Protein AF-A0A5E4J4A0-F1 (afdb_monomer)

pLDDT: mean 70.98, std 18.53, range [30.09, 92.25]

Sequence (128 aa):
MREVREETGIGREEYNILSGITKNVVIVCGNHNYDIKYYVAVAGEELAKRDVFEMNSIHDNEVLQIQWKSLSEIRSIDTIDKKLERIVRDVFAVSKLYFNIKLDTNRTNILSTFENVYRNDHAILVED

Radius of gyration: 16.17 Å; Cα contacts (8 Å, |Δi|>4): 152; chains: 1; bounding box: 47×29×38 Å

Secondary structure (DSSP, 8-state):
-HHHHHSS---GGGEEEEEEEEEEEEEEETTEEEEEEEEEEEE-HHHHT-SEE----SS-TT---EE---HHHHHHHS-TT-HHHHHHHHHHHHHHHHHHHHHHHTTTS-SSSSTTTTT----EEE--

Mean predicted aligned error: 11.48 Å

Nearest PDB structures (foldseek):
  7knc-assembly1_A  TM=6.078E-01  e=5.014E+00  Xanthomonas citri pv. citri str. 306
  8rxh-assembly1_SF  TM=4.422E-01  e=4.460E+00  Leishmania major strain Friedlin
  8cq7-assembly1_E  TM=3.784E-01  e=3.138E+00  Candida albicans
  8a3w-assembly1_SF  TM=3.231E-01  e=4.729E+00  Leishmania major strain Friedlin
  8r6f-assembly1_C  TM=4.533E-01  e=9.010E+00  Triticum aestivum

Solvent-accessible surface area (backbone atoms only — not comparable to full-atom values): 8026 Å² total; per-residue (Å²): 100,67,51,47,36,57,49,74,60,51,56,75,86,45,38,47,72,48,83,95,45,70,47,79,47,78,46,78,59,90,96,42,79,44,82,36,55,32,48,40,42,44,65,32,74,78,55,68,72,54,69,66,46,77,59,74,51,90,69,72,90,82,68,83,69,49,70,82,48,34,70,70,53,43,54,72,69,40,60,98,78,39,59,63,46,65,62,48,51,60,53,50,56,51,49,52,50,54,50,52,55,55,47,65,75,55,70,84,80,70,74,88,72,51,82,81,68,78,80,69,60,67,71,57,82,44,68,102

Structure (mmCIF, N/CA/C/O backbone):
data_AF-A0A5E4J4A0-F1
#
_entry.id   AF-A0A5E4J4A0-F1
#
loop_
_atom_site.group_PDB
_atom_site.id
_atom_site.type_symbol
_atom_site.label_atom_id
_atom_site.label_alt_id
_atom_site.label_comp_id
_atom_site.label_asym_id
_atom_site.label_entity_id
_atom_site.label_seq_id
_atom_site.pdbx_PDB_ins_code
_atom_site.Cartn_x
_atom_site.Cartn_y
_atom_site.Cartn_z
_atom_site.occupancy
_atom_site.B_iso_or_equiv
_atom_site.auth_seq_id
_atom_site.auth_comp_id
_atom_site.auth_asym_id
_atom_site.auth_atom_id
_atom_site.pdbx_PDB_model_num
ATOM 1 N N . MET A 1 1 ? 5.245 -10.594 4.894 1.00 71.31 1 MET A N 1
ATOM 2 C CA . MET A 1 1 ? 5.244 -10.195 6.344 1.00 71.31 1 MET A CA 1
ATOM 3 C C . MET A 1 1 ? 6.638 -10.025 6.928 1.00 71.31 1 MET A C 1
ATOM 5 O O . MET A 1 1 ? 6.848 -9.081 7.680 1.00 71.31 1 MET A O 1
ATOM 9 N N . ARG A 1 2 ? 7.563 -10.950 6.636 1.00 82.56 2 ARG A N 1
ATOM 10 C CA . ARG A 1 2 ? 8.988 -10.796 6.947 1.00 82.56 2 ARG A CA 1
ATOM 11 C C . ARG A 1 2 ? 9.577 -9.584 6.210 1.00 82.56 2 ARG A C 1
ATOM 13 O O . ARG A 1 2 ? 10.158 -8.741 6.879 1.00 82.56 2 ARG A O 1
ATOM 20 N N . GLU A 1 3 ? 9.278 -9.448 4.913 1.00 76.31 3 GLU A N 1
ATOM 21 C CA . GLU A 1 3 ? 9.730 -8.325 4.065 1.00 76.31 3 GLU A CA 1
ATOM 22 C C . GLU A 1 3 ? 9.436 -6.956 4.681 1.00 76.31 3 GLU A C 1
ATOM 24 O O . GLU A 1 3 ? 10.345 -6.164 4.878 1.00 76.31 3 GLU A O 1
ATOM 29 N N . VAL A 1 4 ? 8.195 -6.720 5.130 1.00 79.94 4 VAL A N 1
ATOM 30 C CA . VAL A 1 4 ? 7.788 -5.457 5.786 1.00 79.94 4 VAL A CA 1
ATOM 31 C C . VAL A 1 4 ? 8.661 -5.100 6.976 1.00 79.94 4 VAL A C 1
ATOM 33 O O . VAL A 1 4 ? 8.795 -3.931 7.292 1.00 79.94 4 VAL A O 1
ATOM 36 N N . ARG A 1 5 ? 9.182 -6.082 7.703 1.00 83.81 5 ARG A N 1
ATOM 37 C CA . ARG A 1 5 ? 10.018 -5.802 8.866 1.00 83.81 5 ARG A CA 1
ATOM 38 C C . ARG A 1 5 ? 11.475 -5.549 8.469 1.00 83.81 5 ARG A C 1
ATOM 40 O O . ARG A 1 5 ? 12.159 -4.828 9.192 1.00 83.81 5 ARG A O 1
ATOM 47 N N . GLU A 1 6 ? 11.948 -6.194 7.406 1.00 77.81 6 GLU A N 1
ATOM 48 C CA . GLU A 1 6 ? 13.338 -6.126 6.934 1.00 77.81 6 GLU A CA 1
ATOM 49 C C . GLU A 1 6 ? 13.606 -4.869 6.097 1.00 77.81 6 GLU A C 1
ATOM 51 O O . GLU A 1 6 ? 14.489 -4.078 6.433 1.00 77.81 6 GLU A O 1
ATOM 56 N N . GLU A 1 7 ? 12.776 -4.631 5.083 1.00 74.56 7 GLU A N 1
ATOM 57 C CA . GLU A 1 7 ? 12.477 -3.289 4.586 1.00 74.56 7 GLU A CA 1
ATOM 58 C C . GLU A 1 7 ? 11.751 -2.544 5.723 1.00 74.56 7 GLU A C 1
ATOM 60 O O . GLU A 1 7 ? 11.370 -3.151 6.683 1.00 74.56 7 GLU A O 1
ATOM 65 N N . THR A 1 8 ? 11.450 -1.264 5.702 1.00 77.25 8 THR A N 1
ATOM 66 C CA . THR A 1 8 ? 10.560 -0.518 6.637 1.00 77.25 8 THR A CA 1
ATOM 67 C C . THR A 1 8 ? 10.818 -0.518 8.166 1.00 77.25 8 THR A C 1
ATOM 69 O O . THR A 1 8 ? 10.646 0.533 8.783 1.00 77.25 8 THR A O 1
ATOM 72 N N . GLY A 1 9 ? 11.201 -1.621 8.817 1.00 80.81 9 GLY A N 1
ATOM 73 C CA . GLY A 1 9 ? 11.298 -1.759 10.271 1.00 80.81 9 GLY A CA 1
ATOM 74 C C . GLY A 1 9 ? 9.953 -1.916 10.995 1.00 80.81 9 GLY A C 1
ATOM 75 O O . GLY A 1 9 ? 9.948 -2.021 12.222 1.00 80.81 9 GLY A O 1
ATOM 76 N N . ILE A 1 10 ? 8.826 -1.943 10.275 1.00 84.75 10 ILE A N 1
ATOM 77 C CA . ILE A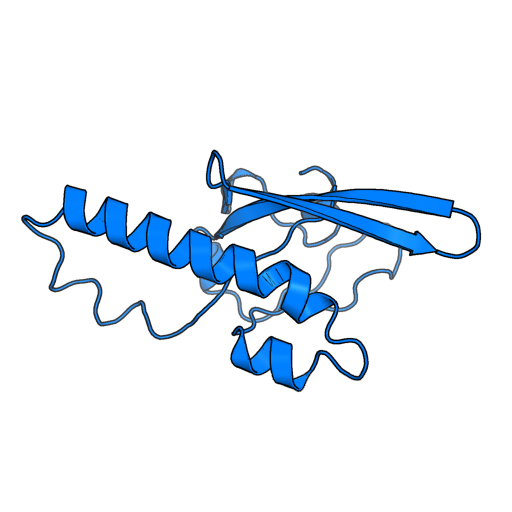 1 10 ? 7.480 -1.986 10.857 1.00 84.75 10 ILE A CA 1
ATOM 78 C C . ILE A 1 10 ? 7.152 -3.404 11.348 1.00 84.75 10 ILE A C 1
ATOM 80 O O . ILE A 1 10 ? 7.112 -4.377 10.586 1.00 84.75 10 ILE A O 1
ATOM 84 N N . GLY A 1 11 ? 6.869 -3.519 12.645 1.00 88.44 11 GLY A N 1
ATOM 85 C CA . GLY A 1 11 ? 6.468 -4.757 13.306 1.00 88.44 11 GLY A CA 1
ATOM 86 C C . GLY A 1 11 ? 5.043 -5.194 12.957 1.00 88.44 11 GLY A C 1
ATOM 87 O O . GLY A 1 11 ? 4.182 -4.393 12.589 1.00 88.44 11 GLY A O 1
ATOM 88 N N . ARG A 1 12 ? 4.752 -6.493 13.114 1.00 88.06 12 ARG A N 1
ATOM 89 C CA . ARG A 1 12 ? 3.414 -7.070 12.861 1.00 88.06 12 ARG A CA 1
ATOM 90 C C . ARG A 1 12 ? 2.330 -6.385 13.691 1.00 88.06 12 ARG A C 1
ATOM 92 O O . ARG A 1 12 ? 1.189 -6.292 13.251 1.00 88.06 12 ARG A O 1
ATOM 99 N N . GLU A 1 13 ? 2.672 -6.007 14.908 1.0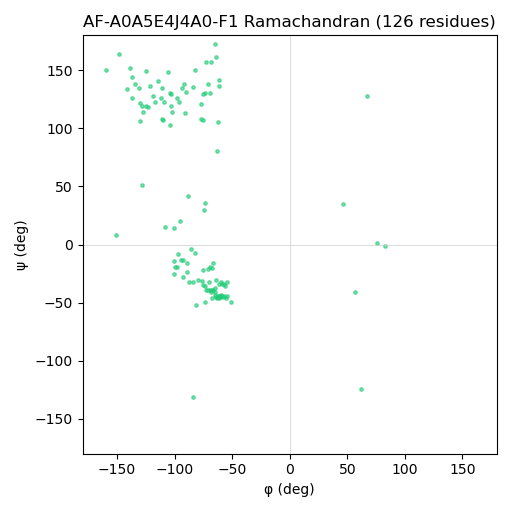0 89.81 13 GLU A N 1
ATOM 100 C CA . GLU A 1 13 ? 1.830 -5.376 15.916 1.00 89.81 13 GLU A CA 1
ATOM 101 C C . GLU A 1 13 ? 1.422 -3.943 15.555 1.00 89.81 13 GLU A C 1
ATOM 103 O O . GLU A 1 13 ? 0.431 -3.442 16.082 1.00 89.81 13 GLU A O 1
ATOM 108 N N . GLU A 1 14 ? 2.138 -3.298 14.632 1.00 88.88 14 GLU A N 1
ATOM 109 C CA . GLU A 1 14 ? 1.895 -1.908 14.243 1.00 88.88 14 GLU A CA 1
ATOM 110 C C . GLU A 1 14 ? 0.817 -1.771 13.155 1.00 88.88 14 GLU A C 1
ATOM 112 O O . GLU A 1 14 ? 0.431 -0.657 12.803 1.00 88.88 14 GLU A O 1
ATOM 117 N N . TYR A 1 15 ? 0.290 -2.882 12.628 1.00 89.00 15 TYR A N 1
ATOM 118 C CA . TYR A 1 15 ? -0.774 -2.877 11.624 1.00 89.00 15 TYR A CA 1
ATOM 119 C C . TYR A 1 15 ? -1.703 -4.088 11.720 1.00 89.00 15 TYR A C 1
ATOM 121 O O . TYR A 1 15 ? -1.410 -5.115 12.326 1.00 89.00 15 TYR A O 1
ATOM 129 N N . ASN A 1 16 ? -2.861 -3.988 11.073 1.00 86.62 16 ASN A N 1
ATOM 130 C CA . ASN A 1 16 ? -3.852 -5.051 10.989 1.00 86.62 16 ASN A CA 1
ATOM 131 C C . ASN A 1 16 ? -4.146 -5.391 9.533 1.00 86.62 16 ASN A C 1
ATOM 133 O O . ASN A 1 16 ? -4.644 -4.555 8.785 1.00 86.62 16 ASN A O 1
ATOM 137 N N . ILE A 1 17 ? -3.873 -6.635 9.140 1.00 87.50 17 ILE A N 1
ATOM 138 C CA . ILE A 1 17 ? -4.232 -7.135 7.811 1.00 87.50 17 ILE A CA 1
ATOM 139 C C . ILE A 1 17 ? -5.754 -7.259 7.720 1.00 87.50 17 ILE A C 1
ATOM 141 O O . ILE A 1 17 ? -6.392 -7.859 8.588 1.00 87.50 17 ILE A O 1
ATOM 145 N N . LEU A 1 18 ? -6.330 -6.720 6.651 1.00 84.50 18 LEU A N 1
ATOM 146 C CA . LEU A 1 18 ? -7.733 -6.900 6.318 1.00 84.50 18 LEU A CA 1
ATOM 147 C C . LEU A 1 18 ? -7.933 -8.292 5.720 1.00 84.50 18 LEU A C 1
ATOM 149 O O . LEU A 1 18 ? -7.518 -8.579 4.596 1.00 84.50 18 LEU A O 1
ATOM 153 N N . SER A 1 19 ? -8.568 -9.177 6.486 1.00 81.31 19 SER A N 1
ATOM 154 C CA . SER A 1 19 ? -8.859 -10.531 6.027 1.00 81.31 19 SER A CA 1
ATOM 155 C C . SER A 1 19 ? -9.769 -10.511 4.796 1.00 81.31 19 SER A C 1
ATOM 157 O O . SER A 1 19 ? -10.745 -9.766 4.725 1.00 81.31 19 SER A O 1
ATOM 159 N N . GLY A 1 20 ? -9.438 -11.345 3.809 1.00 81.00 20 GLY A N 1
ATOM 160 C CA . GLY A 1 20 ? -10.217 -11.483 2.576 1.00 81.00 20 GLY A CA 1
ATOM 161 C C . GLY A 1 20 ? -9.931 -10.434 1.499 1.00 81.00 20 GLY A C 1
ATOM 162 O O . GLY A 1 20 ? -10.500 -10.542 0.416 1.00 81.00 20 GLY A O 1
ATOM 163 N N . ILE A 1 21 ? -9.039 -9.466 1.745 1.00 82.19 21 ILE A N 1
ATOM 164 C CA . ILE A 1 21 ? -8.612 -8.500 0.727 1.00 82.19 21 ILE A CA 1
ATOM 165 C C . ILE A 1 21 ? -7.158 -8.780 0.345 1.00 82.19 21 ILE A C 1
ATOM 167 O O . ILE A 1 21 ? -6.226 -8.501 1.098 1.00 82.19 21 ILE A O 1
ATOM 171 N N . THR A 1 22 ? -6.973 -9.335 -0.850 1.00 86.25 22 THR A N 1
ATOM 172 C CA . THR A 1 22 ? -5.658 -9.623 -1.435 1.00 86.25 22 THR A CA 1
ATOM 173 C C . THR A 1 22 ? -5.655 -9.274 -2.915 1.00 86.25 22 THR A C 1
ATOM 175 O O . THR A 1 22 ? -6.694 -9.374 -3.572 1.00 86.25 22 THR A O 1
ATOM 178 N N . LYS A 1 23 ? -4.490 -8.927 -3.459 1.00 84.00 23 LYS A N 1
ATOM 179 C CA . LYS A 1 23 ? -4.305 -8.655 -4.886 1.00 84.00 23 LYS A CA 1
ATOM 180 C C . LYS A 1 23 ? -3.112 -9.450 -5.403 1.00 84.00 23 LYS A C 1
ATOM 182 O O . LYS A 1 23 ? -2.006 -9.258 -4.923 1.00 84.00 23 LYS A O 1
ATOM 187 N N . ASN A 1 24 ? -3.339 -10.295 -6.403 1.00 86.75 24 ASN A N 1
ATOM 188 C CA . ASN A 1 24 ? -2.253 -10.955 -7.125 1.00 86.75 24 ASN A CA 1
ATOM 189 C C . ASN A 1 24 ? -1.865 -10.106 -8.338 1.00 86.75 24 ASN A C 1
ATOM 191 O O . ASN A 1 24 ? -2.742 -9.566 -9.028 1.00 86.75 24 ASN A O 1
ATOM 195 N N . VAL A 1 25 ? -0.569 -9.983 -8.586 1.00 84.81 25 VAL A N 1
ATOM 196 C CA . VAL A 1 25 ? 0.014 -9.211 -9.679 1.00 84.81 25 VAL A CA 1
ATOM 197 C C . VAL A 1 25 ? 1.137 -10.035 -10.283 1.00 84.81 25 VAL A C 1
ATOM 199 O O . VAL A 1 25 ? 2.061 -10.431 -9.586 1.00 84.81 25 VAL A O 1
ATOM 202 N N . VAL A 1 26 ? 1.078 -10.244 -11.594 1.00 85.12 26 VAL A N 1
ATOM 203 C CA . VAL A 1 26 ? 2.171 -10.884 -12.324 1.00 85.12 26 VAL A CA 1
ATOM 204 C C . VAL A 1 26 ? 3.052 -9.802 -12.934 1.00 85.12 26 VAL A C 1
ATOM 206 O O . VAL A 1 26 ? 2.569 -8.975 -13.713 1.00 85.12 26 VAL A O 1
ATOM 209 N N . ILE A 1 27 ? 4.338 -9.811 -12.593 1.00 84.00 27 ILE A N 1
ATOM 210 C CA . ILE A 1 27 ? 5.353 -8.915 -13.150 1.00 84.00 27 ILE A CA 1
ATOM 211 C C . ILE A 1 27 ? 6.308 -9.732 -14.016 1.00 84.00 27 ILE A C 1
ATOM 213 O O . ILE A 1 27 ? 6.759 -10.807 -13.631 1.00 84.00 27 ILE A O 1
ATOM 217 N N . VAL A 1 28 ? 6.626 -9.212 -15.200 1.00 83.12 28 VAL A N 1
ATOM 218 C CA . VAL A 1 28 ? 7.632 -9.800 -16.091 1.00 83.12 28 VAL A CA 1
ATOM 219 C C . VAL A 1 28 ? 8.903 -8.968 -15.983 1.00 83.12 28 VAL A C 1
ATOM 221 O O . VAL A 1 28 ? 8.883 -7.776 -16.294 1.00 83.12 28 VAL A O 1
ATOM 224 N N . CYS A 1 29 ? 10.000 -9.588 -15.550 1.00 80.31 29 CYS A N 1
ATOM 225 C CA . CYS A 1 29 ? 11.318 -8.961 -15.488 1.00 80.31 29 CYS A CA 1
ATOM 226 C C . CYS A 1 29 ? 12.331 -9.852 -16.221 1.00 80.31 29 CYS A C 1
ATOM 228 O O . CYS A 1 29 ? 12.577 -10.998 -15.838 1.00 80.31 29 CYS A O 1
ATOM 230 N N . GLY A 1 30 ? 12.879 -9.350 -17.332 1.00 87.38 30 GLY A N 1
ATOM 231 C CA . GLY A 1 30 ? 13.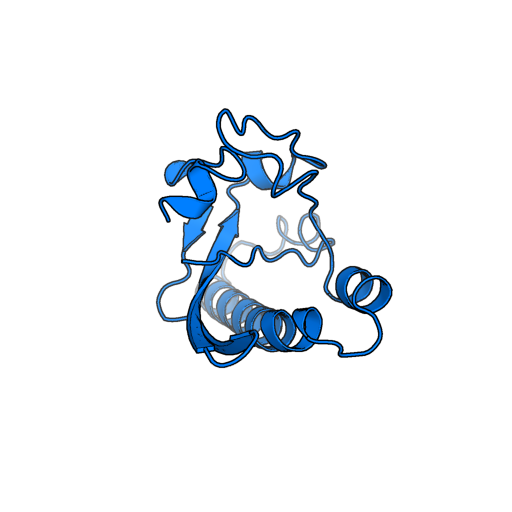686 -10.158 -18.249 1.00 87.38 30 GLY A CA 1
ATOM 232 C C . GLY A 1 30 ? 12.871 -11.304 -18.862 1.00 87.38 30 GLY A C 1
ATOM 233 O O . GLY A 1 30 ? 11.816 -11.070 -19.445 1.00 87.38 30 GLY A O 1
ATOM 234 N N . ASN A 1 31 ? 13.356 -12.540 -18.710 1.00 92.25 31 ASN A N 1
ATOM 235 C CA . ASN A 1 31 ? 12.681 -13.763 -19.172 1.00 92.25 31 ASN A CA 1
ATOM 236 C C . ASN A 1 31 ? 11.956 -14.514 -18.041 1.00 92.25 31 ASN A C 1
ATOM 238 O O . ASN A 1 31 ? 11.603 -15.683 -18.202 1.00 92.25 31 ASN A O 1
ATOM 242 N N . HIS A 1 32 ? 11.765 -13.865 -16.892 1.00 87.81 32 HIS A N 1
ATOM 243 C CA . HIS A 1 32 ? 11.134 -14.460 -15.723 1.00 87.81 32 HIS A CA 1
ATOM 244 C C . HIS A 1 32 ? 9.804 -13.776 -15.413 1.00 87.81 32 HIS A C 1
ATOM 246 O O . HIS A 1 32 ? 9.671 -12.553 -15.510 1.00 87.81 32 HIS A O 1
ATOM 252 N N . ASN A 1 33 ? 8.831 -14.595 -15.017 1.00 90.12 33 ASN A N 1
ATOM 253 C CA . ASN A 1 33 ? 7.546 -14.149 -14.504 1.00 90.12 33 ASN A CA 1
ATOM 254 C C . ASN A 1 33 ? 7.555 -14.306 -12.984 1.00 90.12 33 ASN A C 1
ATOM 256 O O . ASN A 1 33 ? 7.867 -15.384 -12.479 1.00 90.12 33 ASN A O 1
ATOM 260 N N . TYR A 1 34 ? 7.178 -13.243 -12.289 1.00 86.38 34 TYR A N 1
ATOM 261 C CA . TYR A 1 34 ? 7.040 -13.181 -10.842 1.00 86.38 34 TYR A CA 1
ATOM 262 C C . TYR A 1 34 ? 5.558 -13.040 -10.521 1.00 86.38 34 TYR A C 1
ATOM 264 O O . TYR A 1 34 ? 4.902 -12.152 -11.065 1.00 86.38 34 TYR A O 1
ATOM 272 N N . ASP A 1 35 ? 5.025 -13.927 -9.686 1.00 88.88 35 ASP A N 1
ATOM 273 C CA . ASP A 1 35 ? 3.635 -13.876 -9.230 1.00 88.88 35 ASP A CA 1
ATOM 274 C C . ASP A 1 35 ? 3.628 -13.361 -7.792 1.00 88.88 35 ASP A C 1
ATOM 276 O O . ASP A 1 35 ? 4.016 -14.068 -6.863 1.00 88.88 35 ASP A O 1
ATOM 280 N N . ILE A 1 36 ? 3.265 -12.092 -7.637 1.00 85.44 36 ILE A N 1
ATOM 281 C CA . ILE A 1 36 ? 3.361 -11.357 -6.381 1.00 85.44 36 ILE A CA 1
ATOM 282 C C . ILE A 1 36 ? 1.972 -11.233 -5.778 1.00 85.44 36 ILE A C 1
ATOM 284 O O . ILE A 1 36 ? 1.018 -10.799 -6.432 1.00 85.44 36 ILE A O 1
ATOM 288 N N . LYS A 1 37 ? 1.856 -11.573 -4.496 1.00 87.38 37 LYS A N 1
ATOM 289 C CA . LYS A 1 37 ? 0.603 -11.480 -3.753 1.00 87.38 37 LYS A CA 1
ATOM 290 C C . LYS A 1 37 ? 0.672 -10.376 -2.707 1.00 87.38 37 LYS A C 1
ATOM 292 O O . LYS A 1 37 ? 1.248 -10.547 -1.643 1.00 87.38 37 LYS A O 1
ATOM 297 N N . TYR A 1 38 ? -0.037 -9.286 -2.972 1.00 84.94 38 TYR A N 1
ATOM 298 C CA . TYR A 1 38 ? -0.197 -8.183 -2.037 1.00 84.94 38 TYR A CA 1
ATOM 299 C C . TYR A 1 38 ? -1.330 -8.450 -1.042 1.00 84.94 38 TYR A C 1
ATOM 301 O O . TYR A 1 38 ? -2.448 -8.841 -1.412 1.00 84.94 38 TYR A O 1
ATOM 309 N N . TYR A 1 39 ? -1.058 -8.150 0.225 1.00 87.19 39 TYR A N 1
ATOM 310 C CA . TYR A 1 39 ? -2.046 -8.101 1.300 1.00 87.19 39 TYR A CA 1
ATOM 311 C C . TYR A 1 39 ? -2.350 -6.653 1.665 1.00 87.19 39 TYR A C 1
ATOM 313 O O . TYR A 1 39 ? -1.484 -5.783 1.592 1.00 87.19 39 TYR A O 1
ATOM 321 N N . VAL A 1 40 ? -3.587 -6.398 2.083 1.00 86.75 40 VAL A N 1
ATOM 322 C CA . VAL A 1 40 ? -4.010 -5.058 2.493 1.00 86.75 40 VAL A CA 1
ATOM 323 C C . VAL A 1 40 ? -3.951 -4.953 4.004 1.00 86.75 40 VAL A C 1
ATOM 325 O O . VAL A 1 40 ? -4.561 -5.758 4.707 1.00 86.75 40 VAL A O 1
ATOM 328 N N . ALA A 1 41 ? -3.243 -3.946 4.502 1.00 87.88 41 ALA A N 1
ATOM 329 C CA . ALA A 1 41 ? -3.102 -3.685 5.924 1.00 87.88 41 ALA A CA 1
ATOM 330 C C . ALA A 1 41 ? -3.532 -2.263 6.286 1.00 87.88 41 ALA A C 1
ATOM 332 O O . ALA A 1 41 ? -3.392 -1.323 5.507 1.00 87.88 41 ALA A O 1
ATOM 333 N N . VAL A 1 42 ? -4.047 -2.124 7.504 1.00 86.50 42 VAL A N 1
ATOM 334 C CA . VAL A 1 42 ? -4.417 -0.853 8.123 1.00 86.50 42 VAL A CA 1
ATOM 335 C C . VAL A 1 42 ? -3.414 -0.567 9.220 1.00 86.50 42 VAL A C 1
ATOM 337 O O . VAL A 1 42 ? -3.253 -1.375 10.136 1.00 86.50 42 VAL A O 1
ATOM 340 N N . ALA A 1 43 ? -2.753 0.577 9.125 1.00 88.12 43 ALA A N 1
ATOM 341 C CA . ALA A 1 43 ? -1.830 1.038 10.145 1.00 88.12 43 ALA A CA 1
ATOM 342 C C . ALA A 1 43 ? -2.545 1.245 11.486 1.00 88.12 43 ALA A C 1
ATOM 344 O O . ALA A 1 43 ? -3.679 1.728 11.532 1.00 88.12 43 ALA A O 1
ATOM 345 N N . GLY A 1 44 ? -1.877 0.896 12.582 1.00 86.12 44 GLY A N 1
ATOM 346 C CA . GLY A 1 44 ? -2.264 1.358 13.907 1.00 86.12 44 GLY A CA 1
ATOM 347 C C . GLY A 1 44 ? -2.122 2.878 14.016 1.00 86.12 44 GLY A C 1
ATOM 348 O O . GLY A 1 44 ? -1.407 3.507 13.236 1.00 86.12 44 GLY A O 1
ATOM 349 N N . GLU A 1 45 ? -2.789 3.470 15.005 1.00 85.06 45 GLU A N 1
ATOM 350 C CA . GLU A 1 45 ? -2.842 4.926 15.188 1.00 85.06 45 GLU A CA 1
ATOM 351 C C . GLU A 1 45 ? -1.446 5.568 15.263 1.00 85.06 45 GLU A C 1
ATOM 353 O O . GLU A 1 45 ? -1.181 6.566 14.598 1.00 85.06 45 GLU A O 1
ATOM 358 N N . GLU A 1 46 ? -0.534 4.961 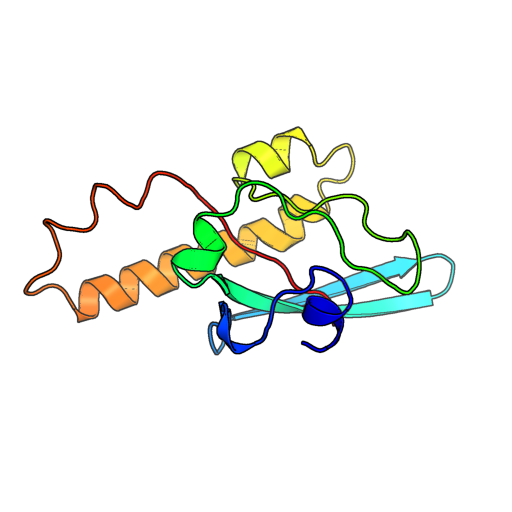16.022 1.00 84.19 46 GLU A N 1
ATOM 359 C CA . GLU A 1 46 ? 0.828 5.476 16.198 1.00 84.19 46 GLU A CA 1
ATOM 360 C C . GLU A 1 46 ? 1.683 5.347 14.937 1.00 84.19 46 GLU A C 1
ATOM 362 O O . GLU A 1 46 ? 2.525 6.201 14.669 1.00 84.19 46 GLU A O 1
ATOM 367 N N . LEU A 1 47 ? 1.450 4.306 14.134 1.00 84.38 47 LEU A N 1
ATOM 368 C CA . LEU A 1 47 ? 2.141 4.123 12.862 1.00 84.38 47 LEU A CA 1
ATOM 369 C C . LEU A 1 47 ? 1.669 5.161 11.829 1.00 84.38 47 LEU A C 1
ATOM 371 O O . LEU A 1 47 ? 2.486 5.721 11.102 1.00 84.38 47 LEU A O 1
ATOM 375 N N . ALA A 1 48 ? 0.367 5.462 11.807 1.00 83.94 48 ALA A N 1
ATOM 376 C CA . ALA A 1 48 ? -0.243 6.417 10.881 1.00 83.94 48 ALA A CA 1
ATOM 377 C C . ALA A 1 48 ? 0.186 7.880 11.112 1.00 83.94 48 ALA A C 1
ATOM 379 O O . ALA A 1 48 ? 0.045 8.702 10.211 1.00 83.94 48 ALA A O 1
ATOM 380 N N . LYS A 1 49 ? 0.699 8.216 12.304 1.00 81.25 49 LYS A N 1
ATOM 381 C CA . LYS A 1 49 ? 1.191 9.563 12.653 1.00 81.25 49 LYS A CA 1
ATOM 382 C C . LYS A 1 49 ? 2.630 9.839 12.185 1.00 81.25 49 LYS A C 1
ATOM 384 O O . LYS A 1 49 ? 3.112 10.954 12.358 1.00 81.25 49 LYS A O 1
ATOM 389 N N . ARG A 1 50 ? 3.347 8.841 11.658 1.00 78.12 50 ARG A N 1
ATOM 390 C CA . ARG A 1 50 ? 4.756 8.973 11.246 1.00 78.12 50 ARG A CA 1
ATOM 391 C C . ARG A 1 50 ? 4.830 9.388 9.778 1.00 78.12 50 ARG A C 1
ATOM 393 O O . ARG A 1 50 ? 4.475 8.586 8.934 1.00 78.12 50 ARG A O 1
ATOM 400 N N . ASP A 1 51 ? 5.297 10.590 9.450 1.00 64.50 51 ASP A N 1
ATOM 401 C CA . ASP A 1 51 ? 5.249 11.096 8.062 1.00 64.50 51 ASP A CA 1
ATOM 402 C C . ASP A 1 51 ? 6.273 10.453 7.107 1.00 64.50 51 ASP A C 1
ATOM 404 O O . ASP A 1 51 ? 5.983 10.247 5.925 1.00 64.50 51 ASP A O 1
ATOM 408 N N . VAL A 1 52 ? 7.472 10.140 7.604 1.00 65.19 52 VAL A N 1
ATOM 409 C CA . VAL A 1 52 ? 8.576 9.563 6.825 1.00 65.19 52 VAL A CA 1
ATOM 410 C C . VAL A 1 52 ? 9.301 8.536 7.682 1.00 65.19 52 VAL A C 1
ATOM 412 O O . VAL A 1 52 ? 9.619 8.805 8.841 1.00 65.19 52 VAL A O 1
ATOM 415 N N . PHE A 1 53 ? 9.575 7.368 7.105 1.00 67.19 53 PHE A N 1
ATOM 416 C CA . PHE A 1 53 ? 10.389 6.340 7.746 1.00 67.19 53 PHE A CA 1
ATOM 417 C C . PHE A 1 53 ? 11.785 6.371 7.133 1.00 67.19 53 PHE A C 1
ATOM 419 O O . PHE A 1 53 ? 11.948 6.075 5.945 1.00 67.19 53 PHE A O 1
ATOM 426 N N . GLU A 1 54 ? 12.781 6.742 7.938 1.00 56.78 54 GLU A N 1
ATOM 427 C CA . GLU A 1 54 ? 14.179 6.464 7.616 1.00 56.78 54 GLU A CA 1
ATOM 428 C C . GLU A 1 54 ? 14.437 4.970 7.833 1.00 56.78 54 GLU A C 1
ATOM 430 O O . GLU A 1 54 ? 14.036 4.388 8.844 1.00 56.78 54 GLU A O 1
ATOM 435 N N . MET A 1 55 ? 15.047 4.334 6.837 1.00 63.03 55 MET A N 1
ATOM 436 C CA . MET A 1 55 ? 15.283 2.897 6.837 1.00 63.03 55 MET A CA 1
ATOM 437 C C . MET A 1 55 ? 16.357 2.489 7.838 1.00 63.03 55 MET A C 1
ATOM 439 O O . MET A 1 55 ? 17.429 3.083 7.901 1.00 63.03 55 MET A O 1
ATOM 443 N N . ASN A 1 56 ? 16.088 1.389 8.540 1.00 52.03 56 ASN A N 1
ATOM 444 C CA . ASN A 1 56 ? 17.075 0.661 9.332 1.00 52.03 56 ASN A CA 1
ATOM 445 C C . ASN A 1 56 ? 17.687 -0.514 8.549 1.00 52.03 56 ASN A C 1
ATOM 447 O O . ASN A 1 56 ? 18.179 -1.440 9.192 1.00 52.03 56 ASN A O 1
ATOM 451 N N . SER A 1 57 ? 17.629 -0.546 7.206 1.00 51.16 57 SER A N 1
ATOM 452 C CA . SER A 1 57 ? 18.104 -1.722 6.466 1.00 51.16 57 SER A CA 1
ATOM 453 C C . SER A 1 57 ? 19.604 -1.927 6.719 1.00 51.16 57 SER A C 1
ATOM 455 O O . SER A 1 57 ? 20.478 -1.186 6.275 1.00 51.16 57 SER A O 1
ATOM 457 N N . ILE A 1 58 ? 1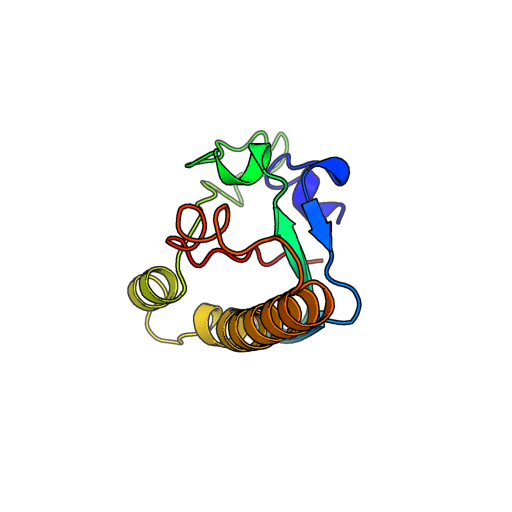9.903 -2.943 7.531 1.00 51.41 58 ILE A N 1
ATOM 458 C CA . ILE A 1 58 ? 21.267 -3.404 7.810 1.00 51.41 58 ILE A CA 1
ATOM 459 C C . ILE A 1 58 ? 21.823 -4.090 6.552 1.00 51.41 58 ILE A C 1
ATOM 461 O O . ILE A 1 58 ? 23.040 -4.219 6.404 1.00 51.41 58 ILE A O 1
ATOM 465 N N . HIS A 1 59 ? 20.944 -4.538 5.649 1.00 49.19 59 HIS A N 1
ATOM 466 C CA . HIS A 1 59 ? 21.258 -5.229 4.406 1.00 49.19 59 HIS A CA 1
ATOM 467 C C . HIS A 1 59 ? 20.544 -4.523 3.248 1.00 49.19 59 HIS A C 1
ATOM 469 O O . HIS A 1 59 ? 19.325 -4.416 3.241 1.00 49.19 59 HIS A O 1
ATOM 475 N N . ASP A 1 60 ? 21.358 -4.029 2.319 1.00 54.00 60 ASP A N 1
ATOM 476 C CA . ASP A 1 60 ? 21.030 -3.539 0.982 1.00 54.00 60 ASP A CA 1
ATOM 477 C C . ASP A 1 60 ? 20.187 -2.246 0.853 1.00 54.00 60 ASP A C 1
ATOM 479 O O . ASP A 1 60 ? 19.124 -2.039 1.435 1.00 54.00 60 ASP A O 1
ATOM 483 N N . ASN A 1 61 ? 20.731 -1.317 0.055 1.00 55.22 61 ASN A N 1
ATOM 484 C CA . ASN A 1 61 ? 20.225 0.034 -0.228 1.00 55.22 61 ASN A CA 1
ATOM 485 C C . ASN A 1 61 ? 18.981 0.036 -1.151 1.00 55.22 61 ASN A C 1
ATOM 487 O O . ASN A 1 61 ? 18.863 0.900 -2.022 1.00 55.22 61 ASN A O 1
ATOM 491 N N . GLU A 1 62 ? 18.088 -0.946 -1.044 1.00 64.25 62 GLU A N 1
ATOM 492 C CA . GLU A 1 62 ? 17.003 -1.144 -2.018 1.00 64.25 62 GLU A CA 1
ATOM 493 C C . GLU A 1 62 ? 15.860 -0.137 -1.853 1.00 64.25 62 GLU A C 1
ATOM 495 O O . GLU A 1 62 ? 15.268 0.306 -2.841 1.00 64.25 62 GLU A O 1
ATOM 500 N N . VAL A 1 63 ? 15.598 0.312 -0.623 1.00 66.44 63 VAL A N 1
ATOM 501 C CA . VAL A 1 63 ? 14.541 1.284 -0.334 1.00 66.44 63 VAL A CA 1
ATOM 502 C C . VAL A 1 63 ? 15.123 2.486 0.404 1.00 66.44 63 VAL A C 1
ATOM 504 O O . VAL A 1 63 ? 15.661 2.374 1.499 1.00 66.44 63 VAL A O 1
ATOM 507 N N . LEU A 1 64 ? 15.007 3.668 -0.207 1.00 68.44 64 LEU A N 1
ATOM 508 C CA . LEU A 1 64 ? 15.605 4.905 0.317 1.00 68.44 64 LEU A CA 1
ATOM 509 C C . LEU A 1 64 ? 14.699 5.645 1.307 1.00 68.44 64 LEU A C 1
ATOM 511 O O . LEU A 1 64 ? 15.185 6.327 2.203 1.00 68.44 64 LEU A O 1
ATOM 515 N N . GLN A 1 65 ? 13.382 5.561 1.118 1.00 76.00 65 GLN A N 1
ATOM 516 C CA . GLN A 1 65 ? 12.394 6.254 1.943 1.00 76.00 65 GLN A CA 1
ATOM 517 C C . GLN A 1 65 ? 11.025 5.589 1.820 1.00 76.00 65 GLN A C 1
ATOM 519 O O . GLN A 1 65 ? 10.666 5.089 0.752 1.00 76.00 65 GLN A O 1
ATOM 524 N N . ILE A 1 66 ? 10.229 5.670 2.885 1.00 80.62 66 ILE A N 1
ATOM 525 C CA . ILE A 1 66 ? 8.814 5.285 2.871 1.00 80.62 66 ILE A CA 1
ATOM 526 C C . ILE A 1 66 ? 7.976 6.489 3.267 1.00 80.62 66 ILE A C 1
ATOM 528 O O . ILE A 1 66 ? 8.314 7.214 4.204 1.00 80.62 66 ILE A O 1
ATOM 532 N N . GLN A 1 67 ? 6.883 6.693 2.536 1.00 84.12 67 GLN A N 1
ATOM 533 C CA . GLN A 1 67 ? 5.980 7.822 2.711 1.00 84.12 67 GLN A CA 1
ATOM 534 C C . GLN A 1 67 ? 4.528 7.361 2.629 1.00 84.12 67 GLN A C 1
ATOM 536 O O . GLN A 1 67 ? 4.176 6.521 1.797 1.00 84.12 67 GLN A O 1
ATOM 541 N N . TRP A 1 68 ? 3.669 7.987 3.426 1.00 85.94 68 TRP A N 1
ATOM 542 C CA . TRP A 1 68 ? 2.227 7.885 3.241 1.00 85.94 68 TRP A CA 1
ATOM 543 C C . TRP A 1 68 ? 1.794 8.738 2.059 1.00 85.94 68 TRP A C 1
ATOM 545 O O . TRP A 1 68 ? 2.148 9.914 1.967 1.00 85.94 68 TRP A O 1
ATOM 555 N N . LYS A 1 69 ? 1.032 8.145 1.139 1.00 86.12 69 LYS A N 1
ATOM 556 C CA . LYS A 1 69 ? 0.538 8.833 -0.055 1.00 86.12 69 LYS A CA 1
ATOM 557 C C . LYS A 1 69 ? -0.930 8.552 -0.297 1.00 86.12 69 LYS A C 1
ATOM 559 O O . LYS A 1 69 ? -1.400 7.427 -0.129 1.00 86.12 69 LYS A O 1
ATOM 564 N N . SER A 1 70 ? -1.652 9.602 -0.665 1.00 85.50 70 SER A N 1
ATOM 565 C CA . SER A 1 70 ? -3.004 9.513 -1.200 1.00 85.50 70 SER A CA 1
ATOM 566 C C . SER A 1 70 ? -3.012 8.870 -2.574 1.00 85.50 70 SER A C 1
ATOM 568 O O . SER A 1 70 ? -2.027 8.938 -3.309 1.00 85.50 70 SER A O 1
ATOM 570 N N . LEU A 1 71 ? -4.148 8.300 -2.981 1.00 84.56 71 LEU A N 1
ATOM 571 C CA . LEU A 1 71 ? -4.299 7.802 -4.350 1.00 84.56 71 LEU A CA 1
ATOM 572 C C . LEU A 1 71 ? -4.053 8.917 -5.387 1.00 84.56 71 LEU A C 1
ATOM 574 O O . LEU A 1 71 ? -3.500 8.657 -6.452 1.00 84.56 71 LEU A O 1
ATOM 578 N N . SER A 1 72 ? -4.426 10.164 -5.077 1.00 85.31 72 SER A N 1
ATOM 579 C CA . SER A 1 72 ? -4.114 11.338 -5.905 1.00 85.31 72 SER A CA 1
ATOM 580 C C . SER A 1 72 ? -2.620 11.634 -6.002 1.00 85.31 72 SER A C 1
ATOM 582 O O . SER A 1 72 ? -2.148 11.965 -7.087 1.00 85.31 72 SER A O 1
ATOM 584 N N . GLU A 1 73 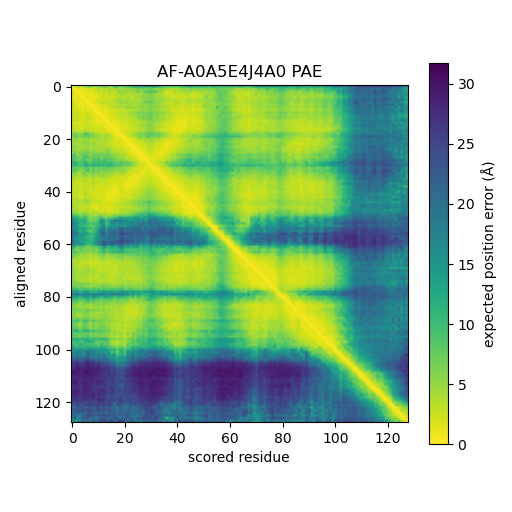? -1.869 11.504 -4.909 1.00 87.94 73 GLU A N 1
ATOM 585 C CA . GLU A 1 73 ? -0.416 11.685 -4.943 1.00 87.94 73 GLU A CA 1
ATOM 586 C C . GLU A 1 73 ? 0.282 10.515 -5.636 1.00 87.94 73 GLU A C 1
ATOM 588 O O . GLU A 1 73 ? 1.195 10.731 -6.422 1.00 87.94 73 GLU A O 1
ATOM 593 N N . ILE A 1 74 ? -0.176 9.276 -5.426 1.00 87.69 74 ILE A N 1
ATOM 594 C CA . ILE A 1 74 ? 0.334 8.112 -6.163 1.00 87.69 74 ILE A CA 1
ATOM 595 C C . ILE A 1 74 ? 0.151 8.339 -7.663 1.00 87.69 74 ILE A C 1
ATOM 597 O O . ILE A 1 74 ? 1.079 8.147 -8.437 1.00 87.69 74 ILE A O 1
ATOM 601 N N . ARG A 1 75 ? -1.014 8.835 -8.085 1.00 86.50 75 ARG A N 1
ATOM 602 C CA . ARG A 1 75 ? -1.275 9.186 -9.487 1.00 86.50 75 ARG A CA 1
ATOM 603 C C . ARG A 1 75 ? -0.341 10.248 -10.047 1.00 86.50 75 ARG A C 1
ATOM 605 O O . ARG A 1 75 ?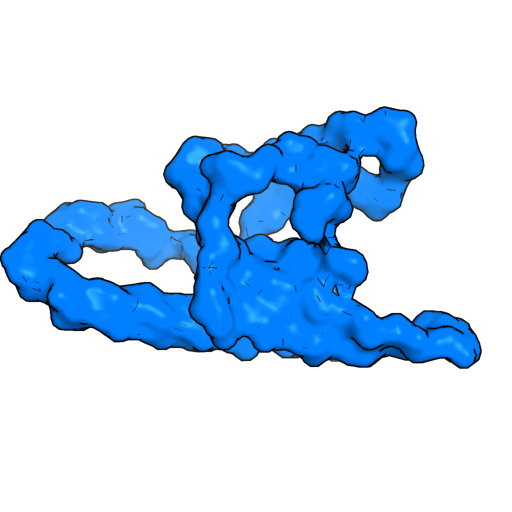 -0.115 10.231 -11.258 1.00 86.50 75 ARG A O 1
ATOM 612 N N . SER A 1 76 ? 0.127 11.192 -9.231 1.00 86.25 76 SER A N 1
ATOM 613 C CA . SER A 1 76 ? 1.012 12.260 -9.700 1.00 86.25 76 SER A CA 1
ATOM 614 C C . SER A 1 76 ? 2.463 11.797 -9.827 1.00 86.25 76 SER A C 1
ATOM 616 O O . SER A 1 76 ? 3.155 12.281 -10.720 1.00 86.25 76 SER A O 1
ATOM 618 N N . ILE A 1 77 ? 2.901 10.843 -8.996 1.00 87.00 77 ILE A N 1
ATOM 619 C CA . ILE A 1 77 ? 4.272 10.302 -9.019 1.00 87.00 77 ILE A CA 1
ATOM 620 C C . ILE A 1 77 ? 4.423 9.048 -9.889 1.00 87.00 77 ILE A C 1
ATOM 622 O O . ILE A 1 77 ? 5.499 8.801 -10.426 1.00 87.00 77 ILE A O 1
ATOM 626 N N . ASP A 1 78 ? 3.362 8.256 -10.053 1.00 83.50 78 ASP A N 1
ATOM 627 C CA . ASP A 1 78 ? 3.354 7.067 -10.903 1.00 83.50 78 ASP A CA 1
ATOM 628 C C . ASP A 1 78 ? 3.281 7.517 -12.365 1.00 83.50 78 ASP A C 1
ATOM 630 O O . ASP A 1 78 ? 2.272 8.068 -12.811 1.00 83.50 78 ASP A O 1
ATOM 634 N N . THR A 1 79 ? 4.388 7.383 -13.094 1.00 79.25 79 THR A N 1
ATOM 635 C CA . THR A 1 79 ? 4.554 7.962 -14.433 1.00 79.25 79 THR A CA 1
ATOM 636 C C . THR A 1 79 ? 3.958 7.058 -15.528 1.00 79.25 79 THR A C 1
ATOM 638 O O . THR A 1 79 ? 2.796 6.664 -15.445 1.00 79.25 79 THR A O 1
ATOM 641 N N . ILE A 1 80 ? 4.705 6.783 -16.600 1.00 67.81 80 ILE A N 1
ATOM 642 C CA . ILE A 1 80 ? 4.196 6.426 -17.938 1.00 67.81 80 ILE A CA 1
ATOM 643 C C . ILE A 1 80 ? 3.305 5.169 -17.954 1.00 67.81 80 ILE A C 1
ATOM 645 O O . ILE A 1 80 ? 2.317 5.145 -18.687 1.00 67.81 80 ILE A O 1
ATOM 649 N N . ASP A 1 81 ? 3.570 4.171 -17.108 1.00 75.56 81 ASP A N 1
ATOM 650 C CA . ASP A 1 81 ? 2.840 2.894 -17.155 1.00 75.56 81 ASP A CA 1
ATOM 651 C C . ASP A 1 81 ? 1.671 2.785 -16.157 1.00 75.56 81 ASP A C 1
ATOM 653 O O . ASP A 1 81 ? 0.901 1.819 -16.220 1.00 75.56 81 ASP A O 1
ATOM 657 N N . LYS A 1 82 ? 1.525 3.749 -15.234 1.00 81.19 82 LYS A N 1
ATOM 658 C CA . LYS A 1 82 ? 0.519 3.740 -14.152 1.00 81.19 82 LYS A CA 1
ATOM 659 C C . LYS A 1 82 ? 0.426 2.397 -13.404 1.00 81.19 82 LYS A C 1
ATOM 661 O O . LYS A 1 82 ? -0.669 1.933 -13.062 1.00 81.19 82 LYS A O 1
ATOM 666 N N . LYS A 1 83 ? 1.559 1.702 -13.240 1.00 80.94 83 LYS A N 1
ATOM 667 C CA . LYS A 1 83 ? 1.596 0.339 -12.684 1.00 80.94 83 LYS A CA 1
ATOM 668 C C . LYS A 1 83 ? 1.196 0.354 -11.218 1.00 80.94 83 LYS A C 1
ATOM 670 O O . LYS A 1 83 ? 0.342 -0.438 -10.829 1.00 80.94 83 LYS A O 1
ATOM 675 N N . LEU A 1 84 ? 1.743 1.286 -10.441 1.00 8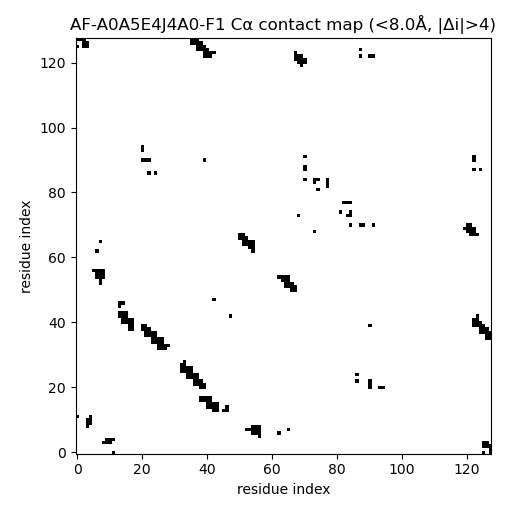2.94 84 LEU A N 1
ATOM 676 C CA . LEU A 1 84 ? 1.461 1.394 -9.016 1.00 82.94 84 LEU A CA 1
ATOM 677 C C . LEU A 1 84 ? -0.013 1.737 -8.775 1.00 82.94 84 LEU A C 1
ATOM 679 O O . LEU A 1 84 ? -0.669 1.056 -7.990 1.00 82.94 84 LEU A O 1
ATOM 683 N N . GLU A 1 85 ? -0.572 2.701 -9.514 1.00 86.19 85 GLU A N 1
ATOM 684 C CA . GLU A 1 85 ? -1.989 3.063 -9.450 1.00 86.19 85 GLU A CA 1
ATOM 685 C C . GLU A 1 85 ? -2.880 1.844 -9.706 1.00 86.19 85 GLU A C 1
ATOM 687 O O . GLU A 1 85 ? -3.838 1.620 -8.970 1.00 86.19 85 GLU A O 1
ATOM 692 N N . ARG A 1 86 ? -2.581 1.035 -10.730 1.00 83.81 86 ARG A N 1
ATOM 693 C CA . ARG A 1 86 ? -3.381 -0.162 -11.041 1.00 83.81 86 ARG A CA 1
ATOM 694 C C . ARG A 1 86 ? -3.377 -1.181 -9.906 1.00 83.81 86 ARG A C 1
ATOM 696 O O . ARG A 1 86 ? -4.393 -1.844 -9.707 1.00 83.81 86 ARG A O 1
ATOM 703 N N . ILE A 1 87 ? -2.270 -1.302 -9.177 1.00 81.94 87 ILE A N 1
ATOM 704 C CA . ILE A 1 87 ? -2.172 -2.202 -8.025 1.00 81.94 87 ILE A CA 1
ATOM 705 C C . ILE A 1 87 ? -2.967 -1.621 -6.846 1.00 81.94 87 ILE A C 1
ATOM 707 O O . ILE A 1 87 ? -3.813 -2.316 -6.281 1.00 81.94 87 ILE A O 1
ATOM 711 N N . VAL A 1 88 ? -2.768 -0.338 -6.512 1.00 85.19 88 VAL A N 1
ATOM 712 C CA . VAL A 1 88 ? -3.395 0.275 -5.327 1.00 85.19 88 VAL A CA 1
ATOM 713 C C . VAL A 1 88 ? -4.880 0.587 -5.503 1.00 85.19 88 VAL A C 1
ATOM 715 O O . VAL A 1 88 ? -5.642 0.492 -4.547 1.00 85.19 88 VAL A O 1
ATOM 718 N N . ARG A 1 89 ? -5.339 0.982 -6.694 1.00 84.44 89 ARG A N 1
ATOM 719 C CA . ARG A 1 89 ? -6.678 1.571 -6.878 1.00 84.44 89 ARG A CA 1
ATOM 720 C C . ARG A 1 89 ? -7.792 0.617 -6.464 1.00 84.44 89 ARG A C 1
ATOM 722 O O . ARG A 1 89 ? -8.722 1.027 -5.770 1.00 84.44 89 ARG A O 1
ATOM 729 N N . ASP A 1 90 ? -7.694 -0.641 -6.881 1.00 77.44 90 ASP A N 1
ATOM 730 C CA . ASP A 1 90 ? -8.696 -1.654 -6.553 1.00 77.44 90 ASP A CA 1
ATOM 731 C C . ASP A 1 90 ? -8.688 -1.935 -5.040 1.00 77.44 90 ASP A C 1
ATOM 733 O O . ASP A 1 90 ? -9.744 -2.025 -4.415 1.00 77.44 90 ASP A O 1
ATOM 737 N N . VAL A 1 91 ? -7.499 -1.965 -4.428 1.00 81.06 91 VAL A N 1
ATOM 738 C CA . VAL A 1 91 ? -7.314 -2.109 -2.976 1.00 81.06 91 VAL A CA 1
ATOM 739 C C . VAL A 1 91 ? -7.963 -0.951 -2.215 1.00 81.06 91 VAL A C 1
ATOM 741 O O . VAL A 1 91 ? -8.687 -1.188 -1.246 1.00 81.06 91 VAL A O 1
ATOM 744 N N . PHE A 1 92 ? -7.785 0.290 -2.673 1.00 80.12 92 PHE A N 1
ATOM 745 C CA . PHE A 1 92 ? -8.416 1.472 -2.080 1.00 80.12 92 PHE A CA 1
ATOM 746 C C . PHE A 1 92 ? -9.945 1.409 -2.164 1.00 80.12 92 PHE A C 1
ATOM 748 O O . PHE A 1 92 ? -10.629 1.698 -1.181 1.00 80.12 92 PHE A O 1
ATOM 755 N N . ALA A 1 93 ? -10.493 1.009 -3.315 1.00 75.94 93 ALA A N 1
ATOM 756 C CA . ALA A 1 93 ? -11.938 0.888 -3.501 1.00 75.94 93 ALA A CA 1
ATOM 757 C C . ALA A 1 93 ? -12.548 -0.173 -2.570 1.00 75.94 93 ALA A C 1
ATOM 759 O O . ALA A 1 93 ? -13.542 0.096 -1.892 1.00 75.94 93 ALA A O 1
ATOM 760 N N . VAL A 1 94 ? -11.923 -1.353 -2.481 1.00 74.38 94 VAL A N 1
ATOM 761 C CA . VAL A 1 94 ? -12.394 -2.439 -1.606 1.00 74.38 94 VAL A CA 1
ATOM 762 C C . VAL A 1 94 ? -12.241 -2.064 -0.130 1.00 74.38 94 VAL A C 1
ATOM 764 O O . VAL A 1 94 ? -13.152 -2.313 0.657 1.00 74.38 94 VAL A O 1
ATOM 767 N N . SER A 1 95 ? -11.151 -1.392 0.246 1.00 75.06 95 SER A N 1
ATOM 768 C CA . SER A 1 95 ? -10.945 -0.908 1.619 1.00 75.06 95 SER A CA 1
ATOM 769 C C . SER A 1 95 ? -12.031 0.085 2.036 1.00 75.06 95 SER A C 1
ATOM 771 O O . SER A 1 95 ? -12.610 -0.058 3.112 1.00 75.06 95 SER A O 1
ATOM 773 N N . LYS A 1 96 ? -12.390 1.044 1.166 1.00 73.75 96 LYS A N 1
ATOM 774 C CA . LYS A 1 96 ? -13.486 1.996 1.430 1.00 73.75 96 LYS A CA 1
ATOM 775 C C . LYS A 1 96 ? -14.823 1.287 1.654 1.00 73.75 96 LYS A C 1
ATOM 777 O O . LYS A 1 96 ? -15.541 1.623 2.594 1.00 73.75 96 LYS A O 1
ATOM 782 N N . LEU A 1 97 ? -15.143 0.280 0.839 1.00 71.56 97 LEU A N 1
ATOM 783 C CA . LEU A 1 97 ? -16.352 -0.529 1.022 1.00 71.56 97 LEU A CA 1
ATOM 784 C C . LEU A 1 97 ? -16.328 -1.305 2.345 1.00 71.56 97 LEU A C 1
ATOM 786 O O . LEU A 1 97 ? -17.317 -1.289 3.075 1.00 71.56 97 LEU A O 1
ATOM 790 N N . TYR A 1 98 ? -15.200 -1.934 2.680 1.00 69.56 98 TYR A N 1
ATOM 791 C CA . TYR A 1 98 ? -15.030 -2.680 3.928 1.00 69.56 98 TYR A CA 1
ATOM 792 C C . TYR A 1 98 ? -15.279 -1.801 5.162 1.00 69.56 98 TYR A C 1
ATOM 794 O O . TYR A 1 98 ? -16.016 -2.195 6.071 1.00 69.56 98 TYR A O 1
ATOM 802 N N . PHE A 1 99 ? -14.720 -0.588 5.182 1.00 70.31 99 PHE A N 1
ATOM 803 C CA . PHE A 1 99 ? -14.945 0.353 6.278 1.00 70.31 99 PHE A CA 1
ATOM 804 C C . PHE A 1 99 ? -16.379 0.881 6.319 1.00 70.31 99 PHE A C 1
ATOM 806 O O . PHE A 1 99 ? -16.958 0.920 7.402 1.00 70.31 99 PHE A O 1
ATOM 813 N N . ASN A 1 100 ? -16.988 1.203 5.174 1.00 69.25 100 ASN A N 1
ATOM 814 C CA . ASN A 1 100 ? -18.387 1.638 5.127 1.00 69.25 100 ASN A CA 1
ATOM 815 C C . ASN A 1 100 ? -19.343 0.573 5.688 1.00 69.25 100 ASN A C 1
ATOM 817 O O . ASN A 1 100 ? -20.190 0.891 6.518 1.00 69.25 100 ASN A O 1
ATOM 821 N N . ILE A 1 101 ? -19.160 -0.700 5.319 1.00 58.72 101 ILE A N 1
ATOM 822 C CA . ILE A 1 101 ? -19.987 -1.812 5.817 1.00 58.72 101 ILE A CA 1
ATOM 823 C C . ILE A 1 101 ? -19.803 -2.001 7.331 1.00 58.72 101 ILE A C 1
ATOM 825 O O . ILE A 1 101 ? -20.780 -2.167 8.067 1.00 58.72 101 ILE A O 1
ATOM 829 N N . LYS A 1 102 ? -18.563 -1.935 7.837 1.00 57.78 102 LYS A N 1
ATOM 830 C CA . LYS A 1 102 ? -18.306 -2.020 9.285 1.00 57.78 102 LYS A CA 1
ATOM 831 C C . LYS A 1 102 ? -18.900 -0.845 10.063 1.00 57.78 102 LYS A C 1
ATOM 833 O O . LYS A 1 102 ? -19.383 -1.051 11.175 1.00 57.78 102 LYS A O 1
ATOM 838 N N . LEU A 1 103 ? -18.872 0.362 9.501 1.00 53.25 103 LEU A N 1
ATOM 839 C CA . LEU A 1 103 ? -19.458 1.555 10.116 1.00 53.25 103 LEU A CA 1
ATOM 840 C C . LEU A 1 103 ? -20.988 1.487 10.141 1.00 53.25 103 LEU A C 1
ATOM 842 O O . LEU A 1 103 ? -21.587 1.819 11.162 1.00 53.25 103 LEU A O 1
ATOM 846 N N . ASP A 1 104 ? -21.614 0.974 9.080 1.00 50.56 104 ASP A N 1
ATOM 847 C CA . ASP A 1 104 ? -23.060 0.726 9.042 1.00 50.56 104 ASP A CA 1
ATOM 848 C C . ASP A 1 104 ? -23.502 -0.337 10.054 1.00 50.56 104 ASP A C 1
ATOM 850 O O . ASP A 1 104 ? -24.588 -0.240 10.621 1.00 50.56 104 ASP A O 1
ATOM 854 N N . THR A 1 105 ? -22.636 -1.303 10.360 1.00 48.62 105 THR A N 1
ATOM 855 C CA . THR A 1 105 ? -22.916 -2.320 11.386 1.00 48.62 105 THR A CA 1
ATOM 856 C C . THR A 1 105 ? -22.792 -1.762 12.818 1.00 48.62 105 THR A C 1
ATOM 858 O O . THR A 1 105 ? -23.396 -2.299 13.741 1.00 48.62 105 THR A O 1
ATOM 861 N N . ASN A 1 106 ? -22.058 -0.656 13.016 1.00 47.94 106 ASN A N 1
ATOM 862 C CA . ASN A 1 106 ? -21.777 -0.028 14.321 1.00 47.94 106 ASN A CA 1
ATOM 863 C C . ASN A 1 106 ? -22.517 1.308 14.549 1.00 47.94 106 ASN A C 1
ATOM 865 O O . ASN A 1 106 ? -22.177 2.079 15.453 1.00 47.94 106 ASN A O 1
ATOM 869 N N . ARG A 1 107 ? -23.531 1.610 13.733 1.00 37.81 107 ARG A N 1
ATOM 870 C CA . ARG A 1 107 ? -24.123 2.948 13.569 1.00 37.81 107 ARG A CA 1
ATOM 871 C C . ARG A 1 107 ? -25.029 3.452 14.708 1.00 37.81 107 ARG A C 1
ATOM 873 O O . ARG A 1 107 ? -25.905 4.274 14.457 1.00 37.81 107 ARG A O 1
ATOM 880 N N . THR A 1 108 ? -24.797 3.042 15.956 1.00 42.97 108 THR A N 1
ATOM 881 C CA . THR A 1 108 ? -25.541 3.578 17.114 1.00 42.97 108 THR A CA 1
ATOM 882 C C . THR A 1 108 ? -24.778 4.648 17.905 1.00 42.97 108 THR A C 1
ATOM 884 O O . THR A 1 108 ? -25.422 5.349 18.669 1.00 42.97 108 THR A O 1
ATOM 887 N N . ASN A 1 109 ? -23.456 4.855 17.753 1.00 39.31 109 ASN A N 1
ATOM 888 C CA . ASN A 1 109 ? -22.763 5.807 18.655 1.00 39.31 109 ASN A CA 1
ATOM 889 C C . ASN A 1 109 ? -21.513 6.556 18.147 1.00 39.31 109 ASN A C 1
ATOM 891 O O . ASN A 1 109 ? -20.868 7.234 18.940 1.00 39.31 109 ASN A O 1
ATOM 895 N N . ILE A 1 110 ? -21.136 6.484 16.866 1.00 41.19 110 ILE A N 1
ATOM 896 C CA . ILE A 1 110 ? -19.807 6.960 16.424 1.00 41.19 110 ILE A CA 1
ATOM 897 C C . ILE A 1 110 ? -19.900 7.942 15.245 1.00 41.19 110 ILE A C 1
ATOM 899 O O . ILE A 1 110 ? -19.271 7.755 14.211 1.00 41.19 110 ILE A O 1
ATOM 903 N N . LEU A 1 111 ? -20.723 8.986 15.364 1.00 37.38 111 LEU A N 1
ATOM 904 C CA . LEU A 1 111 ? -20.760 10.069 14.366 1.00 37.38 111 LEU A CA 1
ATOM 905 C C . LEU A 1 111 ? -19.966 11.313 14.794 1.00 37.38 111 LEU A C 1
ATOM 907 O O . LEU A 1 111 ? -19.549 12.075 13.934 1.00 37.38 111 LEU A O 1
ATOM 911 N N . SER A 1 112 ? -19.661 11.496 16.082 1.00 38.09 112 SER A N 1
ATOM 912 C CA . SER A 1 112 ? -18.948 12.693 16.562 1.00 38.09 112 SER A CA 1
ATOM 913 C C . SER A 1 112 ? -17.418 12.576 16.564 1.00 38.09 112 SER A C 1
ATOM 915 O O . SER A 1 112 ? -16.734 13.591 16.648 1.00 38.09 112 SER A O 1
ATOM 917 N N . THR A 1 113 ? -16.854 11.368 16.454 1.00 41.00 113 THR A N 1
ATOM 918 C CA . THR A 1 113 ? -15.390 11.157 16.497 1.00 41.00 113 THR A CA 1
ATOM 919 C C . THR A 1 113 ? -14.754 11.041 15.104 1.00 41.00 113 THR A C 1
ATOM 921 O O . THR A 1 113 ? -13.553 11.241 14.957 1.00 41.00 113 THR A O 1
ATOM 924 N N . PHE A 1 114 ? -15.537 10.739 14.062 1.00 36.78 114 PHE A N 1
ATOM 925 C CA . PHE A 1 114 ? -15.004 10.340 12.749 1.00 36.78 114 PHE A CA 1
ATOM 926 C C . PHE A 1 114 ? -14.731 11.493 11.772 1.00 36.78 114 PHE A C 1
ATOM 928 O O . PHE A 1 114 ? -13.873 11.342 10.901 1.00 36.78 114 PHE A O 1
ATOM 935 N N . GLU A 1 115 ? -15.381 12.651 11.924 1.00 36.16 115 GLU A N 1
ATOM 936 C CA . GLU A 1 115 ? -15.197 13.783 10.996 1.00 36.16 115 GLU A CA 1
ATOM 937 C C . GLU A 1 115 ? -13.790 14.407 11.048 1.00 36.16 115 GLU A C 1
ATOM 939 O O . GLU A 1 115 ? -13.388 15.077 10.100 1.00 36.16 115 GLU A O 1
ATOM 944 N N . ASN A 1 116 ? -12.995 14.128 12.088 1.00 36.81 116 ASN A N 1
ATOM 945 C CA . ASN A 1 116 ? -11.629 14.654 12.210 1.00 36.81 116 ASN A CA 1
ATOM 946 C C . ASN A 1 116 ? -10.521 13.725 11.681 1.00 36.81 116 ASN A C 1
ATOM 948 O O . ASN A 1 116 ? -9.399 14.189 11.500 1.00 36.81 116 ASN A O 1
ATOM 952 N N . VAL A 1 117 ? -10.797 12.443 11.405 1.00 40.66 117 VAL A N 1
ATOM 953 C CA . VAL A 1 117 ? -9.750 11.465 11.021 1.00 40.66 117 VAL A CA 1
ATOM 954 C C . VAL A 1 117 ? -9.706 11.216 9.504 1.00 40.66 117 VAL A C 1
ATOM 956 O O . VAL A 1 117 ? -8.658 10.900 8.947 1.00 40.66 117 VAL A O 1
ATOM 959 N N . TYR A 1 118 ? -10.814 11.428 8.790 1.00 39.84 118 TYR A N 1
ATOM 960 C CA . TYR A 1 118 ? -10.965 11.047 7.376 1.00 39.84 118 TYR A CA 1
ATOM 961 C C . TYR A 1 118 ? -10.519 12.106 6.358 1.00 39.84 118 TYR A C 1
ATOM 963 O O . TYR A 1 118 ? -11.159 12.293 5.323 1.00 39.84 118 TYR A O 1
ATOM 971 N N . ARG A 1 119 ? -9.390 12.779 6.609 1.00 32.25 119 ARG A N 1
ATOM 972 C CA . ARG A 1 119 ? -8.758 13.617 5.576 1.00 32.25 119 ARG A CA 1
ATOM 973 C C . ARG A 1 119 ? -7.691 12.932 4.737 1.00 32.25 119 ARG A C 1
ATOM 975 O O . ARG A 1 119 ? -7.381 13.480 3.689 1.00 32.25 119 ARG A O 1
ATOM 982 N N . ASN A 1 120 ? -7.187 11.756 5.106 1.00 34.94 120 ASN A N 1
ATOM 983 C CA . ASN A 1 120 ? -6.024 11.200 4.417 1.00 34.94 120 ASN A CA 1
ATOM 984 C C . ASN A 1 120 ? -6.221 9.741 3.973 1.00 34.94 120 ASN A C 1
ATOM 986 O O . ASN A 1 120 ? -6.234 8.798 4.762 1.00 34.94 120 ASN A O 1
ATOM 990 N N . ASP A 1 121 ? -6.397 9.602 2.658 1.00 37.66 121 ASP A N 1
ATOM 991 C CA . ASP A 1 121 ? -6.474 8.376 1.865 1.00 37.66 121 ASP A CA 1
ATOM 992 C C . ASP A 1 121 ? -5.156 7.571 1.923 1.00 37.66 121 ASP A C 1
ATOM 994 O O . ASP A 1 121 ? -4.382 7.618 0.979 1.00 37.66 121 ASP A O 1
ATOM 998 N N . HIS A 1 122 ? -4.868 6.779 2.953 1.00 36.41 122 HIS A N 1
ATOM 999 C CA . HIS A 1 122 ? -3.618 5.997 2.975 1.00 36.41 122 HIS A CA 1
ATOM 1000 C C . HIS A 1 122 ? -3.853 4.483 3.035 1.00 36.41 122 HIS A C 1
ATOM 1002 O O . HIS A 1 122 ? -4.572 3.987 3.898 1.00 36.41 122 HIS A O 1
ATOM 1008 N N . ALA A 1 123 ? -3.223 3.747 2.114 1.00 38.81 123 ALA A N 1
ATOM 1009 C CA . ALA A 1 123 ? -3.105 2.291 2.141 1.00 38.81 123 ALA A CA 1
ATOM 1010 C C . ALA A 1 123 ? -1.637 1.914 1.901 1.00 38.81 123 ALA A C 1
ATOM 1012 O O . ALA A 1 123 ? -1.008 2.465 0.997 1.00 38.81 123 ALA A O 1
ATOM 1013 N N . ILE A 1 124 ? -1.107 0.980 2.696 1.00 37.03 124 ILE A N 1
ATOM 1014 C CA . ILE A 1 124 ? 0.203 0.363 2.450 1.00 37.03 124 ILE A CA 1
ATOM 1015 C C . ILE A 1 124 ? -0.018 -0.876 1.591 1.00 37.03 124 ILE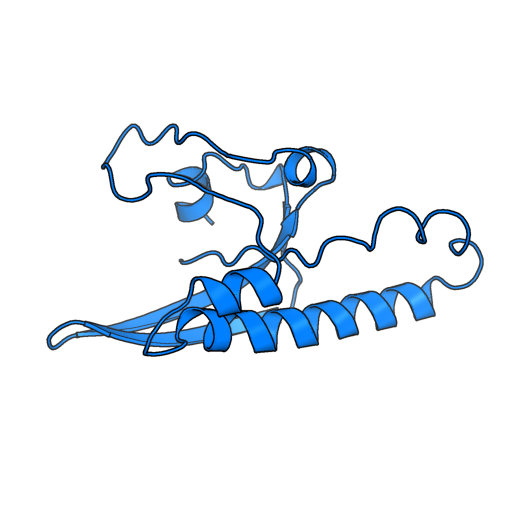 A C 1
ATOM 1017 O O . ILE A 1 124 ? -0.868 -1.711 1.913 1.00 37.03 124 ILE A O 1
ATOM 1021 N N . LEU A 1 125 ? 0.764 -0.998 0.522 1.00 36.19 125 LEU A N 1
ATOM 1022 C CA . LEU A 1 125 ? 0.974 -2.268 -0.161 1.00 36.19 125 LEU A CA 1
ATOM 1023 C C . LEU A 1 125 ? 2.219 -2.935 0.409 1.00 36.19 125 LEU A C 1
ATOM 1025 O O . LEU A 1 125 ? 3.243 -2.285 0.590 1.00 36.19 125 LEU A O 1
ATOM 1029 N N . VAL A 1 126 ? 2.099 -4.229 0.673 1.00 35.88 126 VAL A N 1
ATOM 1030 C CA . VAL A 1 126 ? 3.179 -5.092 1.148 1.00 35.88 126 VAL A CA 1
ATOM 1031 C C . VAL A 1 126 ? 3.430 -6.163 0.096 1.00 35.88 126 VAL A C 1
ATOM 1033 O O . VAL A 1 126 ? 2.493 -6.894 -0.233 1.00 35.88 126 VAL A O 1
ATOM 1036 N N . GLU A 1 127 ? 4.661 -6.238 -0.402 1.00 30.09 127 GLU A N 1
ATOM 1037 C CA . GLU A 1 127 ? 5.171 -7.322 -1.250 1.00 30.09 127 GLU A CA 1
ATOM 1038 C C . GLU A 1 127 ? 5.606 -8.518 -0.371 1.00 30.09 127 GLU A C 1
ATOM 1040 O O . GLU A 1 127 ? 5.928 -8.338 0.808 1.00 30.09 127 GLU A O 1
ATOM 1045 N N . ASP A 1 128 ? 5.514 -9.737 -0.905 1.00 36.31 128 ASP A N 1
ATOM 1046 C CA . ASP A 1 128 ? 5.856 -11.013 -0.248 1.00 36.31 128 ASP A CA 1
ATOM 1047 C C . ASP A 1 128 ? 6.850 -11.772 -1.136 1.00 36.31 128 ASP A C 1
ATOM 1049 O O . ASP A 1 128 ? 6.683 -11.697 -2.379 1.00 36.31 128 ASP A O 1
#

Foldseek 3Di:
DVQCCLWVVDDPVQKDWDPPDKDWDWDDDPNDIDTKIKTWIDGDPVRVPDAKGQTPNPDDPPDGIDGWDALVRLVVPCDDPCPVNVRVVVVLVVVVVVVVVVCVVVVPDPPPPPVPPPPGSGIDIDID